Protein AF-A0A2C5YW56-F1 (afdb_monomer_lite)

Sequence (145 aa):
MDPDHGHTLMASAYLMANAPPQAYTSRSAMTPDPSWRRILQPETCRRRREASPVVRWSAPAISLASLHGLAQSLNPMGDVELTPVQAWFELAARYPAERLVRAEVLNALLARFCGLVRCVAYGAAVERGAFESVAVGVLGPAELD

Organism: NCBI:txid2004952

Secondary structure (DSSP, 8-state):
--TTTSGGGSHHHHHHTT--THHHHS-TT----TTHHHHTSHHHHHHHHHHS------PPPPPHHHHHHHHHHHSSS-SSEE-HHHHHHHHHHHS-HHHHT-HHHHHHHHHHHTTT-EEETTEEEEEHHHHHHHHHHHH-S----

Foldseek 3Di:
DPLVCPVCLDPVVQQCVFFDVCVVVLPDDPPPDVVVVVCPPPVNVVVCVVPRDDGDDDGDDQDLVNVCVSQCVVPVPCQFKHAPSRLVVVLVVQDPPVQCPPPQLVVQLVVQCVPQWDDDSPGTIGTPVSSVCSCCVRVNGTDDD

pLDDT: mean 77.49, std 15.08, range [40.31, 95.5]

Structure (mmCIF, N/CA/C/O backbone):
data_AF-A0A2C5YW56-F1
#
_entry.id   AF-A0A2C5YW56-F1
#
loop_
_atom_site.group_PDB
_atom_site.id
_atom_site.type_symbol
_atom_site.label_atom_id
_atom_site.label_alt_id
_atom_site.label_comp_id
_atom_site.label_asym_id
_atom_site.label_entity_id
_atom_site.label_seq_id
_atom_site.pdbx_PDB_ins_code
_atom_site.Cartn_x
_atom_site.Cartn_y
_atom_site.Cartn_z
_atom_site.occupancy
_atom_site.B_iso_or_equiv
_atom_site.auth_seq_id
_atom_site.auth_comp_id
_atom_site.auth_asym_id
_atom_site.auth_atom_id
_atom_site.pdbx_PDB_model_num
ATOM 1 N N . MET A 1 1 ? -4.245 5.504 -21.913 1.00 43.41 1 MET A N 1
ATOM 2 C CA . MET A 1 1 ? -3.044 5.115 -21.148 1.00 43.41 1 MET A CA 1
ATOM 3 C C . MET A 1 1 ? -2.048 4.569 -22.144 1.00 43.41 1 MET A C 1
ATOM 5 O O . MET A 1 1 ? -2.401 3.650 -22.869 1.00 43.41 1 MET A O 1
ATOM 9 N N . ASP A 1 2 ? -0.883 5.196 -22.245 1.00 40.31 2 ASP A N 1
ATOM 10 C CA . ASP A 1 2 ? 0.204 4.718 -23.094 1.00 40.31 2 ASP A CA 1
ATOM 11 C C . ASP A 1 2 ? 0.899 3.538 -22.374 1.00 40.31 2 ASP A C 1
ATOM 13 O O . ASP A 1 2 ? 1.390 3.729 -21.254 1.00 40.31 2 ASP A O 1
ATOM 17 N N . PRO A 1 3 ? 0.873 2.314 -22.934 1.00 47.88 3 PRO A N 1
ATOM 18 C CA . PRO A 1 3 ? 1.422 1.120 -22.291 1.00 47.88 3 PRO A CA 1
ATOM 19 C C . PRO A 1 3 ? 2.943 1.174 -22.085 1.00 47.88 3 PRO A C 1
ATOM 21 O O . PRO A 1 3 ? 3.441 0.446 -21.222 1.00 47.88 3 PRO A O 1
ATOM 24 N N . ASP A 1 4 ? 3.655 2.055 -22.796 1.00 45.75 4 ASP A N 1
ATOM 25 C CA . ASP A 1 4 ? 5.119 2.136 -22.766 1.00 45.75 4 ASP A CA 1
ATOM 26 C C . ASP A 1 4 ? 5.652 3.017 -21.621 1.00 45.75 4 ASP A C 1
ATOM 28 O O . ASP A 1 4 ? 6.791 2.861 -21.181 1.00 45.75 4 ASP A O 1
ATOM 32 N N . HIS A 1 5 ? 4.816 3.895 -21.056 1.00 48.84 5 HIS A N 1
ATOM 33 C CA . HIS A 1 5 ? 5.229 4.856 -20.022 1.00 48.84 5 HIS A CA 1
ATOM 34 C C . HIS A 1 5 ? 4.958 4.390 -18.582 1.00 48.84 5 HIS A C 1
ATOM 36 O O . HIS A 1 5 ? 5.459 4.988 -17.628 1.00 48.84 5 HIS A O 1
ATOM 42 N N . GLY A 1 6 ? 4.195 3.306 -18.398 1.00 49.91 6 GLY A N 1
ATOM 43 C CA . GLY A 1 6 ? 3.824 2.805 -17.069 1.00 49.91 6 GLY A CA 1
ATOM 44 C C . GLY A 1 6 ? 5.003 2.251 -16.258 1.00 49.91 6 GLY A C 1
ATOM 45 O O . GLY A 1 6 ? 5.008 2.335 -15.031 1.00 49.91 6 GLY A O 1
ATOM 46 N N . HIS A 1 7 ? 6.032 1.728 -16.930 1.00 52.78 7 HIS A N 1
ATOM 47 C CA . HIS A 1 7 ? 7.201 1.141 -16.273 1.00 52.78 7 HIS A CA 1
ATOM 48 C C . HIS A 1 7 ? 8.113 2.173 -15.607 1.00 52.78 7 HIS A C 1
ATOM 50 O O . HIS A 1 7 ? 8.678 1.888 -14.551 1.00 52.78 7 HIS A O 1
ATOM 56 N N . THR A 1 8 ? 8.229 3.371 -16.184 1.00 53.34 8 THR A N 1
ATOM 57 C CA . THR A 1 8 ? 9.101 4.453 -15.694 1.00 53.34 8 THR A CA 1
ATOM 58 C C . THR A 1 8 ? 8.735 4.900 -14.280 1.00 53.34 8 THR A C 1
ATOM 60 O O . THR A 1 8 ? 9.590 5.368 -13.534 1.00 53.34 8 THR A O 1
ATOM 63 N N . LEU A 1 9 ? 7.474 4.713 -13.888 1.00 60.12 9 LEU A N 1
ATOM 64 C CA . LEU A 1 9 ? 6.952 5.147 -12.596 1.00 60.12 9 LEU A CA 1
ATOM 65 C C . LEU A 1 9 ? 6.887 4.013 -11.559 1.00 60.12 9 LEU A C 1
ATOM 67 O O . LEU A 1 9 ? 6.375 4.214 -10.464 1.00 60.12 9 LEU A O 1
ATOM 71 N N . MET A 1 10 ? 7.422 2.823 -11.854 1.00 73.00 10 MET A N 1
ATOM 72 C CA . MET A 1 10 ? 7.524 1.750 -10.863 1.00 73.00 10 MET A CA 1
ATOM 73 C C . MET A 1 10 ? 8.749 1.923 -9.960 1.00 73.00 10 MET A C 1
ATOM 75 O O . MET A 1 10 ? 9.841 2.250 -10.421 1.00 73.00 10 MET A O 1
ATOM 79 N N . ALA A 1 11 ? 8.629 1.540 -8.685 1.00 75.75 11 ALA A N 1
ATOM 80 C CA . ALA A 1 11 ? 9.782 1.444 -7.783 1.00 75.75 11 ALA A CA 1
ATOM 81 C C . ALA A 1 11 ? 10.894 0.520 -8.325 1.00 75.75 11 ALA A C 1
ATOM 83 O O . ALA A 1 11 ? 12.076 0.743 -8.067 1.00 75.75 11 ALA A O 1
ATOM 84 N N . SER A 1 12 ? 10.540 -0.497 -9.118 1.00 76.31 12 SER A N 1
ATOM 85 C CA . SER A 1 12 ? 11.513 -1.360 -9.792 1.00 76.31 12 SER A CA 1
ATOM 86 C C . SER A 1 12 ? 12.393 -0.599 -10.784 1.00 76.31 12 SER A C 1
ATOM 88 O O . SER A 1 12 ? 13.578 -0.908 -10.863 1.00 76.31 12 SER A O 1
ATOM 90 N N . ALA A 1 13 ? 11.876 0.411 -11.491 1.00 77.94 13 ALA A N 1
ATOM 91 C CA 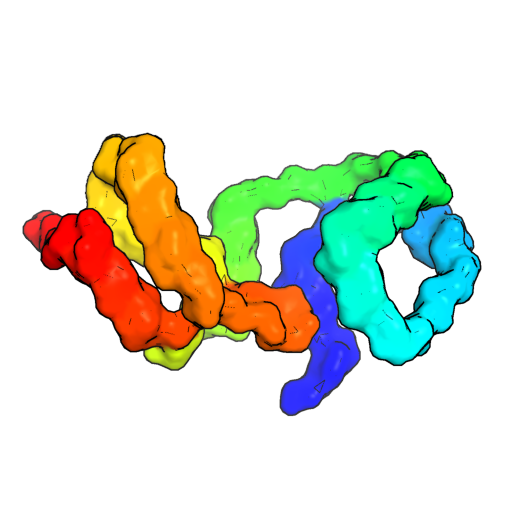. ALA A 1 13 ? 12.684 1.227 -12.396 1.00 77.94 13 ALA A CA 1
ATOM 92 C C . ALA A 1 13 ? 13.784 1.976 -11.632 1.00 77.94 13 ALA A C 1
ATOM 94 O O . ALA A 1 13 ? 14.937 1.980 -12.058 1.00 77.94 13 ALA A O 1
ATOM 95 N N . TYR A 1 14 ? 13.462 2.502 -10.445 1.00 78.81 14 TYR A N 1
ATOM 96 C CA . TYR A 1 14 ? 14.435 3.158 -9.568 1.00 78.81 14 TYR A CA 1
ATOM 97 C C . TYR A 1 14 ? 15.551 2.202 -9.109 1.00 78.81 14 TYR A C 1
ATOM 99 O O . TYR A 1 14 ? 16.727 2.560 -9.108 1.00 78.81 14 TYR A O 1
ATOM 107 N N . LEU A 1 15 ? 15.209 0.951 -8.782 1.00 81.38 15 LEU A N 1
ATOM 108 C CA . LEU A 1 15 ? 16.188 -0.068 -8.376 1.00 81.38 15 LEU A CA 1
ATOM 109 C C . LEU A 1 15 ? 17.049 -0.579 -9.543 1.00 81.38 15 LEU A C 1
ATOM 111 O O . LEU A 1 15 ? 18.202 -0.974 -9.347 1.00 81.38 15 LEU A O 1
ATOM 115 N N . MET A 1 16 ? 16.492 -0.577 -10.754 1.00 83.88 16 MET A N 1
ATOM 116 C CA . MET A 1 16 ? 17.170 -1.006 -11.979 1.00 83.88 16 MET A CA 1
ATOM 117 C C . MET A 1 16 ? 18.021 0.104 -12.616 1.00 83.88 16 MET A C 1
ATOM 119 O O . MET A 1 16 ? 18.826 -0.195 -13.496 1.00 83.88 16 MET A O 1
ATOM 123 N N . ALA A 1 17 ? 17.904 1.356 -12.157 1.00 83.00 17 ALA A N 1
ATOM 124 C CA . ALA A 1 17 ? 18.616 2.506 -12.722 1.00 83.00 17 ALA A CA 1
ATOM 125 C C . ALA A 1 17 ? 20.146 2.322 -12.761 1.00 83.00 17 ALA A C 1
ATOM 127 O O . ALA A 1 17 ? 20.792 2.727 -13.722 1.00 83.00 17 ALA A O 1
ATOM 128 N N . ASN A 1 18 ? 20.709 1.646 -11.754 1.00 84.50 18 ASN A N 1
ATOM 129 C CA . ASN A 1 18 ? 22.144 1.348 -11.659 1.00 84.50 18 ASN A CA 1
ATOM 130 C C . ASN A 1 18 ? 22.481 -0.109 -12.019 1.00 84.50 18 ASN A C 1
ATOM 132 O O . ASN A 1 18 ? 23.560 -0.602 -11.680 1.00 84.50 18 ASN A O 1
ATOM 136 N N . ALA A 1 19 ? 21.554 -0.839 -12.644 1.00 85.69 19 ALA A N 1
ATOM 137 C CA . ALA A 1 19 ? 21.792 -2.229 -12.996 1.00 85.69 19 ALA A CA 1
ATOM 138 C C . ALA A 1 19 ? 22.837 -2.327 -14.125 1.00 85.69 19 ALA A C 1
ATOM 140 O O . ALA A 1 19 ? 22.746 -1.600 -15.118 1.00 85.69 19 ALA A O 1
ATOM 141 N N . PRO A 1 20 ? 23.822 -3.239 -14.019 1.00 86.25 20 PRO A N 1
ATOM 142 C CA . PRO A 1 20 ? 24.812 -3.434 -15.066 1.00 86.25 20 PRO A CA 1
ATOM 143 C C . PRO A 1 20 ? 24.145 -3.997 -16.331 1.00 86.25 20 PRO A C 1
ATOM 145 O O . PRO A 1 20 ? 23.152 -4.721 -16.221 1.00 86.25 20 PRO A O 1
ATOM 148 N N . PRO A 1 21 ? 24.723 -3.789 -17.529 1.00 83.50 21 PRO A N 1
ATOM 149 C CA . PRO A 1 21 ? 24.189 -4.327 -18.787 1.00 83.50 21 PRO A CA 1
ATOM 150 C C . PRO A 1 21 ? 23.875 -5.834 -18.741 1.00 83.50 21 PRO A C 1
ATOM 152 O O . PRO A 1 21 ? 22.903 -6.302 -19.328 1.00 83.50 21 PRO A O 1
ATOM 155 N N . GLN A 1 22 ? 24.654 -6.590 -17.963 1.00 81.06 22 GLN A N 1
ATOM 156 C CA . GLN A 1 22 ? 24.487 -8.028 -17.730 1.00 81.06 22 GLN A CA 1
ATOM 157 C C . GLN A 1 22 ? 23.129 -8.404 -17.109 1.00 81.06 22 GLN A C 1
ATOM 159 O O . GLN A 1 22 ? 22.615 -9.495 -17.363 1.00 81.06 22 GLN A O 1
ATOM 164 N N . ALA A 1 23 ? 22.517 -7.508 -16.326 1.00 80.00 23 ALA A N 1
ATOM 165 C CA . ALA A 1 23 ? 21.178 -7.703 -15.768 1.00 80.00 23 ALA A CA 1
ATOM 166 C C . ALA A 1 23 ? 20.095 -7.756 -16.861 1.00 80.00 23 ALA A C 1
ATOM 168 O O . ALA A 1 23 ? 19.051 -8.380 -16.669 1.00 80.00 23 ALA A O 1
ATOM 169 N N . TYR A 1 24 ? 20.364 -7.140 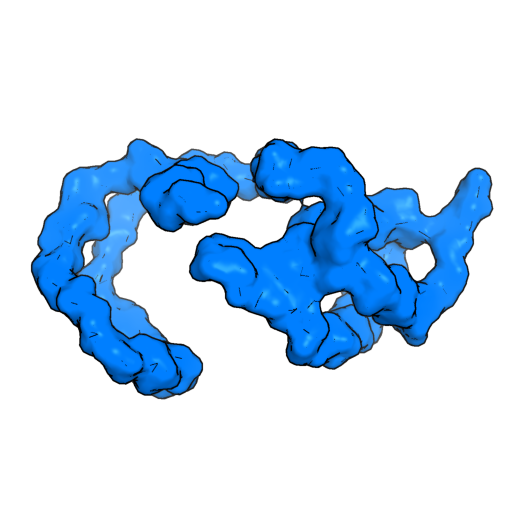-18.015 1.00 77.50 24 TYR A N 1
ATOM 170 C CA . TYR A 1 24 ? 19.462 -7.100 -19.161 1.00 77.50 24 TYR A CA 1
ATOM 171 C C . TYR A 1 24 ? 19.785 -8.188 -20.194 1.00 77.50 24 TYR A C 1
ATOM 173 O O . TYR A 1 24 ? 18.874 -8.735 -20.806 1.00 77.50 24 TYR A O 1
ATOM 181 N N . THR A 1 25 ? 21.060 -8.560 -20.355 1.00 71.62 25 THR A N 1
ATOM 182 C CA . THR A 1 25 ? 21.497 -9.532 -21.378 1.00 71.62 25 THR A CA 1
ATOM 183 C C . THR A 1 25 ? 21.463 -10.992 -20.922 1.00 71.62 25 THR A C 1
ATOM 185 O O . THR A 1 25 ? 21.269 -11.883 -21.749 1.00 71.62 25 THR A O 1
ATOM 188 N N . SER A 1 26 ? 21.584 -11.265 -19.615 1.00 60.75 26 SER A N 1
ATOM 189 C CA . SER A 1 26 ? 21.469 -12.626 -19.049 1.00 60.75 26 SER A CA 1
ATOM 190 C C . SER A 1 26 ? 20.084 -13.257 -19.250 1.00 60.75 26 SER A C 1
ATOM 192 O O . SER A 1 26 ? 19.921 -14.469 -19.116 1.00 60.75 26 SER A O 1
ATOM 194 N N . ARG A 1 27 ? 19.089 -12.450 -19.631 1.00 57.69 27 ARG A N 1
ATOM 195 C CA . ARG A 1 27 ? 17.745 -12.873 -20.030 1.00 57.69 27 ARG A CA 1
ATOM 196 C C . ARG A 1 27 ? 17.640 -12.973 -21.551 1.00 57.69 27 ARG A C 1
ATOM 198 O O . ARG A 1 27 ? 16.856 -12.262 -22.173 1.00 57.69 27 ARG A O 1
ATOM 205 N N . SER A 1 28 ? 18.407 -13.868 -22.168 1.00 47.62 28 SER A N 1
ATOM 206 C CA . SER A 1 28 ? 18.102 -14.257 -23.549 1.00 47.62 28 SER A CA 1
ATOM 207 C C . SER A 1 28 ? 16.702 -14.887 -23.594 1.00 47.62 28 SER A C 1
ATOM 209 O O . SER A 1 28 ? 16.457 -15.918 -22.977 1.00 47.62 28 SER A O 1
ATOM 211 N N . ALA A 1 29 ? 15.786 -14.208 -24.291 1.00 46.62 29 ALA A N 1
ATOM 212 C CA . ALA A 1 29 ? 14.443 -14.645 -24.671 1.00 46.62 29 ALA A CA 1
ATOM 213 C C . ALA A 1 29 ? 13.510 -15.113 -23.528 1.00 46.62 29 ALA A C 1
ATOM 215 O O . ALA A 1 29 ? 13.065 -16.258 -23.492 1.00 46.62 29 ALA A O 1
ATOM 216 N N . MET A 1 30 ? 13.068 -14.195 -22.658 1.00 49.12 30 MET A N 1
ATOM 217 C CA . MET A 1 30 ? 11.706 -14.316 -22.108 1.00 49.12 30 MET A CA 1
ATOM 218 C C . MET A 1 30 ? 10.723 -13.903 -23.209 1.00 49.12 30 MET A C 1
ATOM 220 O O . MET A 1 30 ? 10.140 -12.825 -23.167 1.00 49.12 30 MET A O 1
ATOM 224 N N . THR A 1 31 ? 10.558 -14.744 -24.233 1.00 46.25 31 THR A N 1
ATOM 225 C CA . THR A 1 31 ? 9.356 -14.668 -25.068 1.00 46.25 31 THR A CA 1
ATOM 226 C C . THR A 1 31 ? 8.162 -14.839 -24.130 1.00 46.25 31 THR A C 1
ATOM 228 O O . THR A 1 31 ? 8.149 -15.821 -23.376 1.00 46.25 31 THR A O 1
ATOM 231 N N . PRO A 1 32 ? 7.200 -13.901 -24.099 1.00 47.66 32 PRO A N 1
ATOM 232 C CA . PRO A 1 32 ? 6.017 -14.047 -23.271 1.00 47.66 32 PRO A CA 1
ATOM 233 C C . PRO A 1 32 ? 5.211 -15.226 -23.816 1.00 47.66 32 PRO A C 1
ATOM 235 O O . PRO A 1 32 ? 4.459 -15.102 -24.777 1.00 47.66 32 PRO A O 1
ATOM 238 N N . ASP A 1 33 ? 5.414 -16.401 -23.226 1.00 52.12 33 ASP A N 1
ATOM 239 C CA . ASP A 1 33 ? 4.499 -17.518 -23.399 1.00 52.12 33 ASP A CA 1
ATOM 240 C C . ASP A 1 33 ? 3.147 -17.078 -22.798 1.00 52.12 33 ASP A C 1
ATOM 242 O O . ASP A 1 33 ? 3.110 -16.644 -21.637 1.00 52.12 33 ASP A O 1
ATOM 246 N N . PRO A 1 34 ? 2.026 -17.167 -23.543 1.00 54.59 34 PRO A N 1
ATOM 247 C CA . PRO A 1 34 ? 0.691 -16.879 -23.016 1.00 54.59 34 PRO A CA 1
ATOM 248 C C . PRO A 1 34 ? 0.327 -17.721 -21.775 1.00 54.59 34 PRO A C 1
ATOM 250 O O . PRO A 1 34 ? -0.646 -17.414 -21.084 1.00 54.59 34 PRO A O 1
ATOM 253 N N . SER A 1 35 ? 1.137 -18.721 -21.412 1.00 57.12 35 SER A N 1
ATOM 254 C CA . SER A 1 35 ? 1.093 -19.437 -20.138 1.00 57.12 35 SER A CA 1
ATOM 255 C C . SER A 1 35 ? 1.612 -18.652 -18.917 1.00 57.12 35 SER A C 1
ATOM 257 O O . SER A 1 35 ? 1.896 -19.262 -17.887 1.00 57.12 35 SER A O 1
ATOM 259 N N . TRP A 1 36 ? 1.671 -17.312 -18.937 1.00 57.25 36 TRP A N 1
ATOM 260 C CA . TRP A 1 36 ? 2.011 -16.497 -17.750 1.00 57.25 36 TRP A CA 1
ATOM 261 C C . TRP A 1 36 ? 1.208 -16.884 -16.493 1.00 57.25 36 TRP A C 1
ATOM 263 O O . TRP A 1 36 ? 1.717 -16.812 -15.377 1.00 57.25 36 TRP A O 1
ATOM 273 N N . ARG A 1 37 ? -0.019 -17.398 -16.662 1.00 56.09 37 ARG A N 1
ATOM 274 C CA . ARG A 1 37 ? -0.834 -17.972 -15.575 1.00 56.09 37 ARG A CA 1
ATOM 275 C C . ARG A 1 37 ? -0.156 -19.140 -14.857 1.00 56.09 37 ARG A C 1
ATOM 277 O O . ARG A 1 37 ? -0.304 -19.288 -13.650 1.00 56.09 37 ARG A O 1
ATOM 284 N N . ARG A 1 38 ? 0.604 -19.959 -15.586 1.00 57.28 38 ARG A N 1
ATOM 285 C CA . ARG A 1 38 ? 1.415 -21.048 -15.037 1.00 57.28 38 ARG A CA 1
ATOM 286 C C . ARG A 1 38 ? 2.586 -20.491 -14.234 1.00 57.28 38 ARG A C 1
ATOM 288 O O . ARG A 1 38 ? 2.926 -21.084 -13.231 1.00 57.28 38 ARG A O 1
ATOM 295 N N . ILE A 1 39 ? 3.144 -19.331 -14.604 1.00 53.66 39 ILE A N 1
ATOM 296 C CA . ILE A 1 39 ? 4.222 -18.662 -13.850 1.00 53.66 39 ILE A CA 1
ATOM 297 C C . ILE A 1 39 ? 3.744 -18.247 -12.458 1.00 53.66 39 ILE A C 1
ATOM 299 O O . ILE A 1 39 ? 4.512 -18.373 -11.516 1.00 53.66 39 ILE A O 1
ATOM 303 N N . LEU A 1 40 ? 2.481 -17.841 -12.305 1.00 53.44 40 LEU A N 1
ATOM 304 C CA . LEU A 1 40 ? 1.907 -17.489 -11.002 1.00 53.44 40 LEU A CA 1
ATOM 305 C C . LEU A 1 40 ? 1.685 -18.687 -10.062 1.00 53.44 40 LEU A C 1
ATOM 307 O O . LEU A 1 40 ? 1.317 -18.477 -8.907 1.00 53.44 40 LEU A O 1
ATOM 311 N N . GLN A 1 41 ? 1.917 -19.930 -10.504 1.00 62.41 41 GLN A N 1
ATOM 312 C CA . GLN A 1 41 ? 1.894 -21.068 -9.588 1.00 62.41 41 GLN A CA 1
ATOM 313 C C . GLN A 1 41 ? 3.120 -21.017 -8.651 1.00 62.41 41 GLN A C 1
ATOM 315 O O . GLN A 1 41 ? 4.246 -20.786 -9.110 1.00 62.41 41 GLN A O 1
ATOM 320 N N . PRO A 1 42 ? 2.949 -21.246 -7.334 1.00 62.94 42 PRO A N 1
ATOM 321 C CA . PRO A 1 42 ? 4.036 -21.114 -6.359 1.00 62.94 42 PRO A CA 1
ATOM 322 C C . PRO A 1 42 ? 5.276 -21.960 -6.690 1.00 62.94 42 PRO A C 1
ATOM 324 O O . PRO A 1 42 ? 6.410 -21.491 -6.573 1.00 62.94 42 PRO A O 1
ATOM 327 N N . GLU A 1 43 ? 5.072 -23.191 -7.162 1.00 69.25 43 GLU A N 1
ATOM 328 C CA . GLU A 1 43 ? 6.152 -24.144 -7.442 1.00 69.25 43 GLU A CA 1
ATOM 329 C C . GLU A 1 43 ? 6.999 -23.754 -8.659 1.00 69.25 43 GLU A C 1
ATOM 331 O O . GLU A 1 43 ? 8.229 -23.845 -8.637 1.00 69.25 43 GLU A O 1
ATOM 336 N N . THR A 1 44 ? 6.361 -23.265 -9.720 1.00 65.19 44 THR A N 1
ATOM 337 C CA . THR A 1 44 ? 7.044 -22.802 -10.935 1.00 65.19 44 THR A CA 1
ATOM 338 C C . THR A 1 44 ? 7.771 -21.481 -10.710 1.00 65.19 44 THR A C 1
ATOM 340 O O . THR A 1 44 ? 8.869 -21.297 -11.240 1.00 65.19 44 THR A O 1
ATOM 343 N N . CYS A 1 45 ? 7.205 -20.586 -9.890 1.00 63.69 45 CYS A N 1
ATOM 344 C CA . CYS A 1 45 ? 7.870 -19.368 -9.420 1.00 63.69 45 CYS A CA 1
ATOM 345 C C . CYS A 1 45 ? 9.176 -19.704 -8.695 1.00 63.69 45 CYS A C 1
ATOM 347 O O . CYS A 1 45 ? 10.233 -19.154 -9.017 1.00 63.69 45 CYS A O 1
ATOM 349 N N . ARG A 1 46 ? 9.116 -20.652 -7.752 1.00 66.75 46 ARG A N 1
ATOM 350 C CA . ARG A 1 46 ? 10.278 -21.102 -6.982 1.00 66.75 46 ARG A CA 1
ATOM 351 C C . ARG A 1 46 ? 11.355 -21.713 -7.876 1.00 66.75 46 ARG A C 1
ATOM 353 O O . ARG A 1 46 ? 12.495 -21.258 -7.839 1.00 66.75 46 ARG A O 1
ATOM 360 N N . ARG A 1 47 ? 10.988 -22.673 -8.731 1.00 68.62 47 ARG A N 1
ATOM 361 C CA . ARG A 1 47 ? 11.937 -23.364 -9.620 1.00 68.62 47 ARG A CA 1
ATOM 362 C C . ARG A 1 47 ? 12.630 -22.397 -10.587 1.00 68.62 47 ARG A C 1
ATOM 364 O O . ARG A 1 47 ? 13.831 -22.497 -10.813 1.00 68.62 47 ARG A O 1
ATOM 371 N N . ARG A 1 48 ? 11.896 -21.413 -11.124 1.00 66.44 48 ARG A N 1
ATOM 372 C CA . ARG A 1 48 ? 12.467 -20.360 -11.981 1.00 66.44 48 ARG A CA 1
ATOM 373 C C . ARG A 1 48 ? 13.433 -19.462 -11.212 1.00 66.44 48 ARG A C 1
ATOM 375 O O . ARG A 1 48 ? 14.464 -19.087 -11.764 1.00 66.44 48 ARG A O 1
ATOM 382 N N . ARG A 1 49 ? 13.118 -19.116 -9.961 1.00 66.12 49 ARG A N 1
ATOM 383 C CA . ARG A 1 49 ? 14.003 -18.315 -9.106 1.00 66.12 49 ARG A CA 1
ATOM 384 C C . ARG A 1 49 ? 15.322 -19.036 -8.836 1.00 66.12 49 ARG A C 1
ATOM 386 O O . ARG A 1 49 ? 16.366 -18.407 -8.929 1.00 66.12 49 ARG A O 1
ATOM 393 N N . GLU A 1 50 ? 15.261 -20.334 -8.551 1.00 72.69 50 GLU A N 1
ATOM 394 C CA . GLU A 1 50 ? 16.437 -21.178 -8.293 1.00 72.69 50 GLU A CA 1
ATOM 395 C C . GLU A 1 50 ? 17.312 -21.365 -9.546 1.00 72.69 50 GLU A C 1
ATOM 397 O O . GLU A 1 50 ? 18.533 -21.372 -9.442 1.00 72.69 50 GLU A O 1
ATOM 402 N N . ALA A 1 51 ? 16.704 -21.453 -10.733 1.00 69.00 51 ALA A N 1
ATOM 403 C CA . ALA A 1 51 ? 17.416 -21.594 -12.007 1.00 69.00 51 ALA A CA 1
ATOM 404 C C . ALA A 1 51 ? 17.900 -20.264 -12.624 1.00 69.00 51 ALA A C 1
ATOM 406 O O . ALA A 1 51 ? 18.585 -20.280 -13.646 1.00 69.00 51 ALA A O 1
ATOM 407 N N . SER A 1 52 ? 17.517 -19.109 -12.067 1.00 66.50 52 SER A N 1
ATOM 408 C CA . SER A 1 52 ? 17.869 -17.807 -12.645 1.00 66.50 52 SER A CA 1
ATOM 409 C C . SER A 1 52 ? 19.291 -17.400 -12.254 1.00 66.50 52 SER A C 1
ATOM 411 O O . SER A 1 52 ? 19.643 -17.498 -11.076 1.00 66.50 52 SER A O 1
ATOM 413 N N . PRO A 1 53 ? 20.105 -16.882 -13.194 1.00 69.81 53 PRO A N 1
ATOM 414 C CA . PRO A 1 53 ? 21.428 -16.377 -12.859 1.00 69.81 53 PRO A CA 1
ATOM 415 C C . PRO A 1 53 ? 21.309 -15.236 -11.842 1.00 69.81 53 PRO A C 1
ATOM 417 O O . PRO A 1 53 ? 20.533 -14.294 -12.021 1.00 69.81 53 PRO A O 1
ATOM 420 N N . VAL A 1 54 ? 22.077 -15.325 -10.755 1.00 75.12 54 VAL A N 1
ATOM 421 C CA . VAL A 1 54 ? 22.087 -14.303 -9.705 1.00 75.12 54 VAL A CA 1
ATOM 422 C C . VAL A 1 54 ? 22.985 -13.153 -10.151 1.00 75.12 54 VAL A C 1
ATOM 424 O O . VAL A 1 54 ? 24.205 -13.226 -10.032 1.00 75.12 54 VAL A O 1
ATOM 427 N N . VAL A 1 55 ? 22.378 -12.076 -10.645 1.00 78.44 55 VAL A N 1
ATOM 428 C CA . VAL A 1 55 ? 23.070 -10.808 -10.916 1.00 78.44 55 VAL A CA 1
ATOM 429 C C . VAL A 1 55 ? 22.931 -9.911 -9.685 1.00 78.44 55 VAL A C 1
ATOM 431 O O . VAL A 1 55 ? 21.834 -9.759 -9.150 1.00 78.44 55 VAL A O 1
ATOM 434 N N . ARG A 1 56 ? 24.043 -9.342 -9.208 1.00 83.19 56 ARG A N 1
ATOM 435 C CA . ARG A 1 56 ? 24.078 -8.444 -8.042 1.00 83.19 56 ARG A CA 1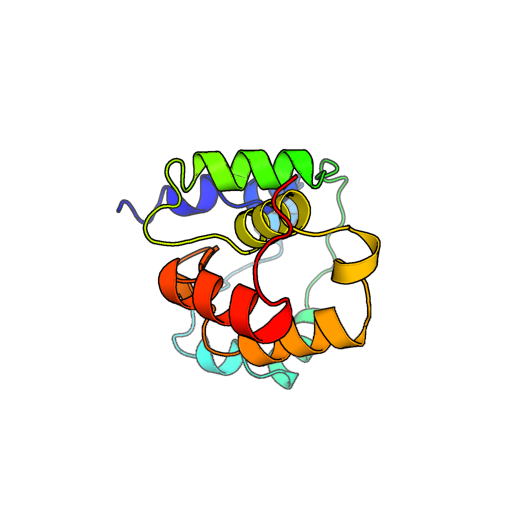
ATOM 436 C C . ARG A 1 56 ? 24.631 -7.089 -8.449 1.00 83.19 56 ARG A C 1
ATOM 438 O O . ARG A 1 56 ? 25.621 -7.022 -9.170 1.00 83.19 56 ARG A O 1
ATOM 445 N N . TRP A 1 57 ? 24.011 -6.025 -7.958 1.00 86.75 57 TRP A N 1
ATOM 446 C CA . TRP A 1 57 ? 24.490 -4.657 -8.117 1.00 86.75 57 TRP A CA 1
ATOM 447 C C . TRP A 1 57 ? 24.091 -3.820 -6.906 1.00 86.75 57 TRP A C 1
ATOM 449 O O . TRP A 1 57 ? 23.202 -4.201 -6.143 1.00 86.75 57 TRP A O 1
ATOM 459 N N . SER A 1 58 ? 24.767 -2.686 -6.727 1.00 82.69 58 SER A N 1
ATOM 460 C CA . SER A 1 58 ? 24.368 -1.693 -5.734 1.00 82.69 58 SER A CA 1
ATOM 461 C C . SER A 1 58 ? 23.173 -0.916 -6.280 1.00 82.69 58 SER A C 1
ATOM 463 O O . SER A 1 58 ? 23.309 -0.129 -7.219 1.00 82.69 58 SER A O 1
ATOM 465 N N . ALA A 1 59 ? 21.988 -1.185 -5.741 1.00 79.38 59 ALA A N 1
ATOM 466 C CA . ALA A 1 59 ? 20.792 -0.412 -6.043 1.00 79.38 59 ALA A CA 1
ATOM 467 C C . ALA A 1 59 ? 20.689 0.778 -5.074 1.00 79.38 59 ALA A C 1
ATOM 469 O O . ALA A 1 59 ? 21.102 0.651 -3.916 1.00 79.38 59 ALA A O 1
ATOM 470 N N . PRO A 1 60 ? 20.128 1.921 -5.504 1.00 76.94 60 PRO A N 1
ATOM 471 C CA . PRO A 1 60 ? 19.816 3.007 -4.587 1.00 76.94 60 PRO A CA 1
ATOM 472 C C . PRO A 1 60 ? 18.958 2.500 -3.422 1.00 76.94 60 PRO A C 1
ATOM 474 O O . PRO A 1 60 ? 18.006 1.742 -3.630 1.00 76.94 60 PRO A O 1
ATOM 477 N N . ALA A 1 61 ? 19.270 2.933 -2.199 1.00 78.06 61 ALA A N 1
ATOM 478 C CA . ALA A 1 61 ? 18.397 2.670 -1.065 1.00 78.06 61 ALA A CA 1
ATOM 479 C C . ALA A 1 61 ? 17.044 3.348 -1.316 1.00 78.06 61 ALA A C 1
ATOM 481 O O . ALA A 1 61 ? 16.987 4.528 -1.668 1.00 78.06 61 ALA A O 1
ATOM 482 N N . ILE A 1 62 ? 15.957 2.598 -1.140 1.00 81.06 62 ILE A N 1
ATOM 483 C CA . ILE A 1 62 ? 14.606 3.135 -1.250 1.00 81.06 62 ILE A CA 1
ATOM 484 C C . ILE A 1 62 ? 14.027 3.308 0.153 1.00 81.06 62 ILE A C 1
ATOM 486 O O . ILE A 1 62 ? 13.890 2.349 0.911 1.00 81.06 62 ILE A O 1
ATOM 490 N N . SER A 1 63 ? 13.741 4.555 0.524 1.00 84.75 63 SER A N 1
ATOM 491 C CA . SER A 1 63 ? 13.094 4.861 1.800 1.00 84.75 63 SER A CA 1
ATOM 492 C C . SER A 1 63 ? 11.572 4.763 1.668 1.00 84.75 63 SER A C 1
ATOM 494 O O . SER A 1 63 ? 11.025 4.938 0.576 1.00 84.75 63 SER A O 1
ATOM 496 N N . LEU A 1 64 ? 10.869 4.540 2.784 1.00 82.06 64 LEU A N 1
ATOM 497 C CA . LEU A 1 64 ? 9.401 4.599 2.806 1.00 82.06 64 LEU A CA 1
ATOM 498 C C . LEU A 1 64 ? 8.876 5.975 2.372 1.00 82.06 64 LEU A C 1
ATOM 500 O O . LEU A 1 64 ? 7.868 6.043 1.677 1.00 82.06 64 LEU A O 1
ATOM 504 N N . ALA A 1 65 ? 9.584 7.057 2.709 1.00 83.25 65 ALA A N 1
ATOM 505 C CA . ALA A 1 65 ? 9.233 8.407 2.270 1.00 83.25 65 ALA A CA 1
ATOM 506 C C . ALA A 1 65 ? 9.355 8.563 0.744 1.00 83.25 65 ALA A C 1
ATOM 508 O O . ALA A 1 65 ? 8.464 9.115 0.102 1.00 83.25 65 ALA A O 1
ATOM 509 N N . SER A 1 66 ? 10.418 8.019 0.143 1.00 84.56 66 SER A N 1
ATOM 510 C CA . SER A 1 66 ? 10.604 8.018 -1.314 1.00 84.56 66 SER A CA 1
ATOM 511 C C . SER A 1 66 ? 9.533 7.182 -2.023 1.00 84.56 66 SER A C 1
ATOM 513 O O . SER A 1 66 ? 9.022 7.598 -3.059 1.00 84.56 66 SER A O 1
ATOM 515 N N . LEU A 1 67 ? 9.152 6.032 -1.451 1.00 84.50 67 LEU A N 1
ATOM 516 C CA . LEU A 1 67 ? 8.041 5.213 -1.951 1.00 84.50 67 LEU A CA 1
ATOM 517 C C . LEU A 1 67 ? 6.705 5.949 -1.874 1.00 84.50 67 LEU A C 1
ATOM 519 O O . LEU A 1 67 ? 5.915 5.874 -2.811 1.00 84.50 67 LEU A O 1
ATOM 523 N N . HIS A 1 68 ? 6.456 6.661 -0.776 1.00 84.12 68 HIS A N 1
ATOM 524 C CA . HIS A 1 68 ? 5.239 7.441 -0.605 1.00 84.12 68 HIS A CA 1
ATOM 525 C C . HIS A 1 68 ? 5.157 8.591 -1.612 1.00 84.12 68 HIS A C 1
ATOM 527 O O . HIS A 1 68 ? 4.136 8.736 -2.277 1.00 84.12 68 HIS A O 1
ATOM 533 N N . GLY A 1 69 ? 6.249 9.338 -1.807 1.00 84.06 69 GLY A N 1
ATOM 534 C CA . GLY A 1 69 ? 6.309 10.398 -2.817 1.00 84.06 69 GLY A CA 1
ATOM 535 C C . GLY A 1 69 ? 6.088 9.879 -4.242 1.00 84.06 69 GLY A C 1
ATOM 536 O O . GLY A 1 69 ? 5.359 10.493 -5.018 1.00 84.06 69 GLY A O 1
ATOM 537 N N . LEU A 1 70 ? 6.645 8.710 -4.577 1.00 83.06 70 LEU A N 1
ATOM 538 C CA . LEU A 1 70 ? 6.395 8.046 -5.862 1.00 83.06 70 LEU A CA 1
ATOM 539 C C . LEU A 1 70 ? 4.932 7.601 -6.006 1.00 83.06 70 LEU A C 1
ATOM 541 O O . LEU A 1 70 ? 4.339 7.734 -7.071 1.00 83.06 70 LEU A O 1
ATOM 545 N N . ALA A 1 71 ? 4.324 7.092 -4.938 1.00 81.75 71 ALA A N 1
ATOM 546 C CA . ALA A 1 71 ? 2.921 6.704 -4.960 1.00 81.75 71 ALA A CA 1
ATOM 547 C C . ALA A 1 71 ? 1.980 7.913 -5.127 1.00 81.75 71 ALA A C 1
ATOM 549 O O . ALA A 1 71 ? 1.007 7.835 -5.874 1.00 81.75 71 ALA A O 1
ATOM 550 N N . GLN A 1 72 ? 2.297 9.041 -4.486 1.00 81.69 72 GLN A N 1
ATOM 551 C CA . GLN A 1 72 ? 1.570 10.299 -4.657 1.00 81.69 72 GLN A CA 1
ATOM 552 C C . GLN A 1 72 ? 1.717 10.870 -6.071 1.00 81.69 72 GLN A C 1
ATOM 554 O O . GLN A 1 72 ? 0.743 11.371 -6.616 1.00 81.69 72 GLN A O 1
ATOM 559 N N . SER A 1 73 ? 2.887 10.774 -6.710 1.00 80.19 73 SER A N 1
ATOM 560 C CA . SER A 1 73 ? 3.035 11.267 -8.090 1.00 80.19 73 SER A CA 1
ATOM 561 C C . SER A 1 73 ? 2.231 10.443 -9.102 1.00 80.19 73 SER A C 1
ATOM 563 O O . SER A 1 73 ? 1.714 10.991 -10.074 1.00 80.19 73 SER A O 1
ATOM 565 N N . LEU A 1 74 ? 2.092 9.138 -8.853 1.00 74.44 74 LEU A N 1
ATOM 566 C CA . LEU A 1 74 ? 1.281 8.214 -9.649 1.00 74.44 74 LEU A CA 1
ATOM 567 C C . LEU A 1 74 ? -0.223 8.440 -9.496 1.00 74.44 74 LEU A C 1
ATOM 569 O O . LEU A 1 74 ? -0.984 8.229 -10.439 1.00 74.44 74 LEU A O 1
ATOM 573 N N . ASN A 1 75 ? -0.644 8.820 -8.296 1.00 72.00 75 ASN A N 1
ATOM 574 C CA . ASN A 1 75 ? -2.041 8.981 -7.941 1.00 72.00 75 ASN A CA 1
ATOM 575 C C . ASN A 1 75 ? -2.198 10.202 -7.020 1.00 72.00 75 ASN A C 1
ATOM 577 O O . ASN A 1 75 ? -2.276 10.035 -5.799 1.00 72.00 75 ASN A O 1
ATOM 581 N N . PRO A 1 76 ? -2.206 11.422 -7.598 1.00 64.25 76 PRO A N 1
ATOM 582 C CA . PRO A 1 76 ? -2.067 12.671 -6.843 1.00 64.25 76 PRO A CA 1
ATOM 583 C C . PRO A 1 76 ? -3.258 12.991 -5.954 1.00 64.25 76 PRO A C 1
ATOM 585 O O . PRO A 1 76 ? -3.092 13.586 -4.896 1.00 64.25 76 PRO A O 1
ATOM 588 N N . MET A 1 77 ? -4.452 12.615 -6.406 1.00 63.31 77 MET A N 1
ATOM 589 C CA . MET A 1 77 ? -5.697 12.895 -5.697 1.00 63.31 77 MET A CA 1
ATOM 590 C C . MET A 1 77 ? -6.079 11.725 -4.788 1.00 63.31 77 MET A C 1
ATOM 592 O O . MET A 1 77 ? -6.628 11.936 -3.720 1.00 63.31 77 MET A O 1
ATOM 596 N N . GLY A 1 78 ? -5.783 10.476 -5.173 1.00 67.50 78 GLY A N 1
ATOM 597 C CA . GLY A 1 78 ? -6.121 9.309 -4.355 1.00 67.50 78 GLY A CA 1
ATOM 598 C C . GLY A 1 78 ? -7.623 9.106 -4.124 1.00 67.50 78 GLY A C 1
ATOM 599 O O . GLY A 1 78 ? -7.988 8.208 -3.376 1.00 67.50 78 GLY A O 1
ATOM 600 N N . ASP A 1 79 ? -8.497 9.914 -4.726 1.00 75.44 79 ASP A N 1
ATOM 601 C CA . ASP A 1 79 ? -9.929 9.967 -4.400 1.00 75.44 79 ASP A CA 1
ATOM 602 C C . ASP A 1 79 ? -10.692 8.699 -4.802 1.00 75.44 79 ASP A C 1
ATOM 604 O O . ASP A 1 79 ? -11.701 8.355 -4.191 1.00 75.44 79 ASP A O 1
ATOM 608 N N . VAL A 1 80 ? -10.214 7.985 -5.825 1.00 82.75 80 VAL A N 1
ATOM 609 C CA . VAL A 1 80 ? -10.898 6.803 -6.381 1.00 82.75 80 VAL A CA 1
ATOM 610 C C . VAL A 1 80 ? -10.223 5.505 -5.952 1.00 82.75 80 VAL A C 1
ATOM 612 O O . VAL A 1 80 ? -10.883 4.553 -5.535 1.00 82.75 80 VAL A O 1
ATOM 615 N N . GLU A 1 81 ? -8.897 5.462 -6.025 1.00 87.00 81 GLU A N 1
ATOM 616 C CA . GLU A 1 81 ? -8.095 4.304 -5.648 1.00 87.00 81 GLU A CA 1
ATOM 617 C C . GLU A 1 81 ? -6.902 4.746 -4.807 1.00 87.00 81 GLU A C 1
ATOM 619 O O . GLU A 1 81 ? -6.501 5.907 -4.831 1.00 87.00 81 GLU A O 1
ATOM 624 N N . LEU A 1 82 ? -6.318 3.801 -4.084 1.00 88.38 82 LEU A N 1
ATOM 625 C CA . LEU A 1 82 ? -5.141 3.969 -3.256 1.00 88.38 82 LEU A CA 1
ATOM 626 C C . LEU A 1 82 ? -4.118 2.895 -3.572 1.00 88.38 82 LEU A C 1
ATOM 628 O O . LEU A 1 82 ? -4.443 1.715 -3.690 1.00 88.38 82 LEU A O 1
ATOM 632 N N . THR A 1 83 ? -2.852 3.281 -3.646 1.00 88.25 83 THR A N 1
ATOM 633 C CA . THR A 1 83 ? -1.768 2.297 -3.621 1.00 88.25 83 THR A CA 1
ATOM 634 C C . THR A 1 83 ? -1.572 1.770 -2.190 1.00 88.25 83 THR A C 1
ATOM 636 O O . THR A 1 83 ? -1.855 2.488 -1.228 1.00 88.25 83 THR A O 1
ATOM 639 N N . PRO A 1 84 ? -1.023 0.555 -1.995 1.00 87.56 84 PRO A N 1
ATOM 640 C CA . PRO A 1 84 ? -0.738 0.029 -0.659 1.00 87.56 84 PRO A CA 1
ATOM 641 C C . PRO A 1 84 ? 0.150 0.935 0.203 1.00 87.56 84 PRO A C 1
ATOM 643 O O . PRO A 1 84 ? -0.024 0.992 1.417 1.00 87.56 84 PRO A O 1
ATOM 646 N N . VAL A 1 85 ? 1.088 1.663 -0.415 1.00 88.94 85 VAL A N 1
ATOM 647 C CA . VAL A 1 85 ? 1.945 2.612 0.309 1.00 88.94 85 VAL A CA 1
ATOM 648 C C . VAL A 1 85 ? 1.125 3.813 0.778 1.00 88.94 85 VAL A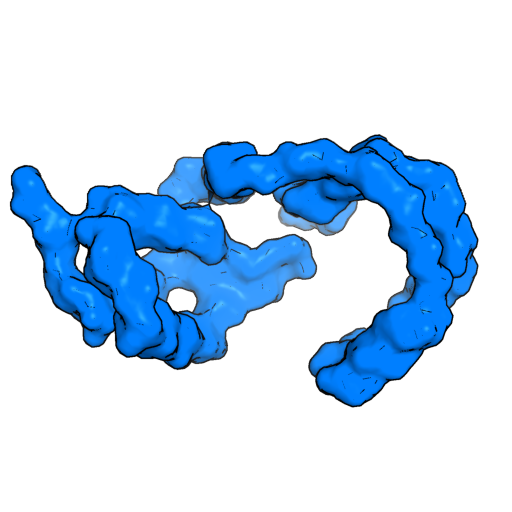 C 1
ATOM 650 O O . VAL A 1 85 ? 1.210 4.164 1.947 1.00 88.94 85 VAL A O 1
ATOM 653 N N . GLN A 1 86 ? 0.286 4.405 -0.078 1.00 89.25 86 GLN A N 1
ATOM 654 C CA . GLN A 1 86 ? -0.610 5.495 0.339 1.00 89.25 86 GLN A CA 1
ATOM 655 C C . GLN A 1 86 ? -1.565 5.044 1.449 1.00 89.25 86 GLN A C 1
ATOM 657 O O . GLN A 1 86 ? -1.688 5.727 2.458 1.00 89.25 86 GLN A O 1
ATOM 662 N N . ALA A 1 87 ? -2.159 3.855 1.314 1.00 91.50 87 ALA A N 1
ATOM 663 C CA . ALA A 1 87 ? -3.029 3.272 2.331 1.00 91.50 87 ALA A CA 1
ATOM 664 C C . ALA A 1 87 ? -2.323 3.139 3.693 1.00 91.50 87 ALA A C 1
ATOM 666 O O . ALA A 1 87 ? -2.904 3.480 4.721 1.00 91.50 87 ALA A O 1
ATOM 667 N N . TRP A 1 88 ? -1.059 2.695 3.716 1.00 92.50 88 TRP A N 1
ATOM 668 C CA . TRP A 1 88 ? -0.272 2.625 4.951 1.00 92.50 88 TRP A CA 1
ATOM 669 C C . TRP A 1 88 ? -0.074 3.999 5.596 1.00 92.50 88 TRP A C 1
ATOM 671 O O . TRP A 1 88 ? -0.296 4.144 6.795 1.00 92.50 88 TRP A O 1
ATOM 681 N N . PHE A 1 89 ? 0.313 5.010 4.815 1.00 92.19 89 PHE A N 1
ATOM 682 C CA . PHE A 1 89 ? 0.518 6.363 5.338 1.00 92.19 89 PHE A CA 1
ATOM 683 C C . PHE A 1 89 ? -0.794 7.012 5.799 1.00 92.19 89 PHE A C 1
ATOM 685 O O . PHE A 1 89 ? -0.802 7.679 6.829 1.00 92.19 89 PHE A O 1
ATOM 692 N N . GLU A 1 90 ? -1.914 6.760 5.117 1.00 93.00 90 GLU A N 1
ATOM 693 C CA . GLU A 1 90 ? -3.236 7.208 5.572 1.00 93.00 90 GLU A CA 1
ATOM 694 C C . GLU A 1 90 ? -3.678 6.516 6.866 1.00 93.00 90 GLU A C 1
ATOM 696 O O . GLU A 1 90 ? -4.346 7.132 7.694 1.00 93.00 90 GLU A O 1
ATOM 701 N N . LEU A 1 91 ? -3.341 5.240 7.071 1.00 94.06 91 LEU A N 1
ATOM 702 C CA . LEU A 1 91 ? -3.581 4.572 8.353 1.00 94.06 91 LEU A CA 1
ATOM 703 C C . LEU A 1 91 ? -2.690 5.169 9.448 1.00 94.06 91 LEU A C 1
ATOM 705 O O . LEU A 1 91 ? -3.196 5.539 10.502 1.00 94.06 91 LEU A O 1
ATOM 709 N N . ALA A 1 92 ? -1.392 5.320 9.183 1.00 92.50 92 ALA A N 1
ATOM 710 C CA . ALA A 1 92 ? -0.422 5.867 10.132 1.00 92.50 92 ALA A CA 1
ATOM 711 C C . ALA A 1 92 ? -0.713 7.319 10.544 1.00 92.50 92 ALA A C 1
ATOM 713 O O . ALA A 1 92 ? -0.335 7.725 11.636 1.00 92.50 92 ALA A O 1
ATOM 714 N N . ALA A 1 93 ? -1.394 8.090 9.693 1.00 92.50 93 ALA A N 1
ATOM 715 C CA . ALA A 1 93 ? -1.840 9.443 10.015 1.00 92.50 93 ALA A CA 1
ATOM 716 C C . ALA A 1 93 ? -3.110 9.488 10.886 1.00 92.50 93 ALA A C 1
ATOM 718 O O . ALA A 1 93 ? -3.390 10.523 11.478 1.00 92.50 93 ALA A O 1
ATOM 719 N N . ARG A 1 94 ? -3.897 8.403 10.935 1.00 93.44 94 ARG A N 1
ATOM 720 C CA . ARG A 1 94 ? -5.218 8.355 11.597 1.00 93.44 94 ARG A CA 1
ATOM 721 C C . ARG A 1 94 ? -5.256 7.520 12.871 1.00 93.44 94 ARG A C 1
ATOM 723 O O . ARG A 1 94 ? -6.235 7.587 13.608 1.00 93.44 94 ARG A O 1
ATOM 730 N N . TYR A 1 95 ? -4.245 6.685 13.091 1.00 93.06 95 TYR A N 1
ATOM 731 C CA . TYR A 1 95 ? -4.210 5.754 14.211 1.00 93.06 95 TYR A CA 1
ATOM 732 C C . TYR A 1 95 ? -2.808 5.699 14.822 1.00 93.06 95 TYR A C 1
ATOM 734 O O . TYR A 1 95 ? -1.824 5.734 14.077 1.00 93.06 95 TYR A O 1
ATOM 742 N N . PRO A 1 96 ? -2.698 5.518 16.151 1.00 92.38 96 PRO A N 1
ATOM 743 C CA . PRO A 1 96 ? -1.414 5.353 16.820 1.00 92.38 96 PRO A CA 1
ATOM 744 C C . PRO A 1 96 ? -0.598 4.202 16.224 1.00 92.38 96 PRO A C 1
ATOM 746 O O . PRO A 1 96 ? -1.123 3.110 15.963 1.00 92.38 96 PRO A O 1
ATOM 749 N N . ALA A 1 97 ? 0.704 4.423 16.043 1.00 90.56 97 ALA A N 1
ATOM 750 C CA . ALA A 1 97 ? 1.601 3.438 15.444 1.00 90.56 97 ALA A CA 1
ATOM 751 C C . ALA A 1 97 ? 1.601 2.123 16.237 1.00 90.56 97 ALA A C 1
ATOM 753 O O . ALA A 1 97 ? 1.565 1.045 15.647 1.00 90.56 97 ALA A O 1
ATOM 754 N N . GLU A 1 98 ? 1.548 2.208 17.568 1.00 93.44 98 GLU A N 1
ATOM 755 C CA . GLU A 1 98 ? 1.517 1.074 18.492 1.00 93.44 98 GLU A CA 1
ATOM 756 C C . GLU A 1 98 ? 0.306 0.183 18.236 1.00 93.44 98 GLU A C 1
ATOM 758 O O . GLU A 1 98 ? 0.394 -1.034 18.366 1.00 93.44 98 GLU A O 1
ATOM 763 N N . ARG A 1 99 ? -0.826 0.775 17.845 1.00 93.44 99 ARG A N 1
ATOM 764 C CA . ARG A 1 99 ? -2.043 0.041 17.506 1.00 93.44 99 ARG A CA 1
ATOM 765 C C . ARG A 1 99 ? -1.917 -0.639 16.149 1.00 93.44 99 ARG A C 1
ATOM 767 O O . ARG A 1 99 ? -2.292 -1.802 16.023 1.00 93.44 99 ARG A O 1
ATOM 774 N N . LEU A 1 100 ? -1.387 0.070 15.155 1.00 92.75 100 LEU A N 1
ATOM 775 C CA . LEU A 1 100 ? -1.257 -0.430 13.786 1.00 92.75 100 LEU A CA 1
ATOM 776 C C . LEU A 1 100 ? -0.278 -1.595 13.664 1.00 92.75 100 LEU A C 1
ATOM 778 O O . LEU A 1 100 ? -0.509 -2.479 12.848 1.00 92.75 100 LEU A O 1
ATOM 782 N N . VAL A 1 101 ? 0.794 -1.615 14.462 1.00 93.50 101 VAL A N 1
ATOM 783 C CA . VAL A 1 101 ? 1.826 -2.667 14.396 1.00 93.50 101 VAL A CA 1
ATOM 784 C C . VAL A 1 101 ? 1.496 -3.915 15.218 1.00 93.50 101 VAL A C 1
ATOM 786 O O . VAL A 1 101 ? 2.248 -4.891 15.175 1.00 93.50 101 VAL A O 1
ATOM 789 N N . ARG A 1 102 ? 0.378 -3.925 15.957 1.00 94.94 102 ARG A N 1
ATOM 790 C CA . ARG A 1 102 ? -0.093 -5.118 16.675 1.00 94.94 102 ARG A CA 1
ATOM 791 C C . ARG A 1 102 ? -0.378 -6.243 15.688 1.00 94.94 102 ARG A C 1
ATOM 793 O O . ARG A 1 102 ? -1.067 -6.044 14.687 1.00 94.94 102 ARG A O 1
ATOM 800 N N . ALA A 1 103 ? 0.132 -7.437 15.978 1.00 93.81 103 ALA A N 1
ATOM 801 C CA . ALA A 1 103 ? 0.064 -8.575 15.064 1.00 93.81 103 ALA A CA 1
ATOM 802 C C . ALA A 1 103 ? -1.383 -8.934 14.692 1.00 93.81 103 ALA A C 1
ATOM 804 O O . ALA A 1 103 ? -1.681 -9.202 13.534 1.00 93.81 103 ALA A O 1
ATOM 805 N N . GLU A 1 104 ? -2.298 -8.893 15.655 1.00 95.12 104 GLU A N 1
ATOM 806 C CA . GLU A 1 104 ? -3.725 -9.135 15.461 1.00 95.12 104 GLU A CA 1
ATOM 807 C C . GLU A 1 104 ? -4.387 -8.097 14.546 1.00 95.12 104 GLU A C 1
ATOM 809 O O . GLU A 1 104 ? -5.213 -8.464 13.711 1.00 95.12 104 GLU A O 1
ATOM 814 N N . VAL A 1 105 ? -3.979 -6.829 14.639 1.00 94.69 105 VAL A N 1
ATOM 815 C CA . VAL A 1 105 ? -4.479 -5.744 13.786 1.00 94.69 105 VAL A CA 1
ATOM 816 C C . VAL A 1 105 ? -3.943 -5.909 12.370 1.00 94.69 105 VAL A C 1
ATOM 818 O O . VAL A 1 105 ? -4.725 -5.920 11.421 1.00 94.69 105 VAL A O 1
ATOM 821 N N . LEU A 1 106 ? -2.632 -6.117 12.218 1.00 93.25 106 LEU A N 1
ATOM 822 C CA . LEU A 1 106 ? -2.011 -6.371 10.916 1.00 93.25 106 LEU A CA 1
ATOM 823 C C . LEU A 1 106 ? -2.622 -7.595 10.232 1.00 93.25 106 LEU A C 1
ATOM 825 O O . LEU A 1 106 ? -2.976 -7.522 9.059 1.00 93.25 106 LEU A O 1
ATOM 829 N N . ASN A 1 107 ? -2.804 -8.700 10.956 1.00 93.25 107 ASN A N 1
ATOM 830 C CA . ASN A 1 107 ? -3.399 -9.916 10.407 1.00 93.25 107 ASN A CA 1
ATOM 831 C C . ASN A 1 107 ? -4.858 -9.700 9.987 1.00 93.25 107 ASN A C 1
ATOM 833 O O . ASN A 1 107 ? -5.253 -10.163 8.917 1.00 93.25 107 ASN A O 1
ATOM 837 N N . ALA A 1 108 ? -5.650 -8.974 10.781 1.00 94.31 108 ALA A N 1
ATOM 838 C CA . ALA A 1 108 ? -7.028 -8.642 10.428 1.00 94.31 108 ALA A CA 1
ATOM 839 C C . ALA A 1 108 ? -7.103 -7.733 9.188 1.00 94.31 108 ALA A C 1
ATOM 841 O O . ALA A 1 108 ? -7.903 -7.996 8.288 1.00 94.31 108 ALA A O 1
ATOM 842 N N . LEU A 1 109 ? -6.244 -6.711 9.098 1.00 93.75 109 LEU A N 1
ATOM 843 C CA . LEU A 1 109 ? -6.137 -5.850 7.917 1.00 93.75 109 LEU A CA 1
ATOM 844 C C . LEU A 1 109 ? -5.738 -6.666 6.681 1.00 93.75 109 LEU A C 1
ATOM 846 O O . LEU A 1 109 ? -6.430 -6.614 5.667 1.00 93.75 109 LEU A O 1
ATOM 850 N N . LEU A 1 110 ? -4.674 -7.471 6.770 1.00 90.75 110 LEU A N 1
ATOM 851 C CA . LEU A 1 110 ? -4.200 -8.320 5.672 1.00 90.75 110 LEU A CA 1
ATOM 852 C C . LEU A 1 110 ? -5.283 -9.291 5.189 1.00 90.75 110 LEU A C 1
ATOM 854 O O . LEU A 1 110 ? -5.495 -9.422 3.983 1.00 90.75 110 LEU A O 1
ATOM 858 N N . ALA A 1 111 ? -5.994 -9.937 6.117 1.00 91.56 111 ALA A N 1
ATOM 859 C CA . ALA A 1 111 ? -7.078 -10.855 5.789 1.00 91.56 111 ALA A CA 1
ATOM 860 C C . ALA A 1 111 ? -8.223 -10.146 5.054 1.00 91.56 111 ALA A C 1
ATOM 862 O O . ALA A 1 111 ? -8.725 -10.672 4.063 1.00 91.56 111 ALA A O 1
ATOM 863 N N . ARG A 1 112 ? -8.615 -8.943 5.494 1.00 92.06 112 ARG A N 1
ATOM 864 C CA . ARG A 1 112 ? -9.706 -8.187 4.860 1.00 92.06 112 ARG A CA 1
ATOM 865 C C . ARG A 1 112 ? -9.319 -7.544 3.533 1.00 92.06 112 ARG A C 1
ATOM 867 O O . ARG A 1 112 ? -10.175 -7.430 2.665 1.00 92.06 112 ARG A O 1
ATOM 874 N N . PHE A 1 113 ? -8.062 -7.143 3.354 1.00 90.69 113 PHE A N 1
ATOM 875 C CA . PHE A 1 113 ? -7.576 -6.622 2.073 1.00 90.69 113 PHE A CA 1
ATOM 876 C C . PHE A 1 113 ? -7.330 -7.718 1.030 1.00 90.69 113 PHE A C 1
ATOM 878 O O . PHE A 1 113 ? -7.256 -7.422 -0.168 1.00 90.69 113 PHE A O 1
ATOM 885 N N . CYS A 1 114 ? -7.222 -8.982 1.451 1.00 86.94 114 CYS A N 1
ATOM 886 C CA . CYS A 1 114 ? -7.074 -10.106 0.537 1.00 86.94 114 CYS A CA 1
ATOM 887 C C . CYS A 1 114 ? -8.267 -10.170 -0.434 1.00 86.94 114 CYS A C 1
ATOM 889 O O . CYS A 1 114 ? -9.421 -10.235 -0.023 1.00 86.94 114 CYS A O 1
ATOM 891 N N . GLY A 1 115 ? -7.988 -10.124 -1.739 1.00 84.31 115 GLY A N 1
ATOM 892 C CA . GLY A 1 115 ? -9.013 -10.117 -2.789 1.00 84.31 115 GLY A CA 1
ATOM 893 C C . GLY A 1 115 ? -9.601 -8.741 -3.130 1.00 84.31 115 GLY A C 1
ATOM 894 O O . GLY A 1 115 ? -10.243 -8.621 -4.170 1.00 84.31 115 GLY A O 1
ATOM 895 N N . LEU A 1 116 ? -9.342 -7.701 -2.327 1.00 86.88 116 LEU A N 1
ATOM 896 C CA . LEU A 1 116 ? -9.735 -6.314 -2.632 1.00 86.88 116 LEU A CA 1
ATOM 897 C C . LEU A 1 116 ? -8.636 -5.542 -3.370 1.00 86.88 116 LEU A C 1
ATOM 899 O O . LEU A 1 116 ? -8.922 -4.623 -4.135 1.00 86.88 116 LEU A O 1
ATOM 903 N N . VAL A 1 117 ? -7.374 -5.921 -3.155 1.00 85.00 117 VAL A N 1
ATOM 904 C CA . VAL A 1 117 ? -6.231 -5.336 -3.862 1.00 85.00 117 VAL A CA 1
ATOM 905 C C . VAL A 1 117 ? -6.156 -5.908 -5.276 1.00 85.00 117 VAL A C 1
ATOM 907 O O . VAL A 1 117 ? -5.971 -7.112 -5.467 1.00 85.00 117 VAL A O 1
ATOM 910 N N . ARG A 1 118 ? -6.267 -5.035 -6.277 1.00 81.06 118 ARG A N 1
ATOM 911 C CA . ARG A 1 118 ? -6.159 -5.382 -7.697 1.00 81.06 118 ARG A CA 1
ATOM 912 C C . ARG A 1 118 ? -4.776 -5.025 -8.224 1.00 81.06 118 ARG A C 1
ATOM 914 O O . ARG A 1 118 ? -4.222 -3.983 -7.886 1.00 81.06 118 ARG A O 1
ATOM 921 N N . CYS A 1 119 ? -4.231 -5.882 -9.084 1.00 75.00 119 CYS A N 1
ATOM 922 C CA . CYS A 1 119 ? -3.045 -5.556 -9.869 1.00 75.00 119 CYS A CA 1
ATOM 923 C C . CYS A 1 119 ? -3.497 -4.868 -11.163 1.00 75.00 119 CYS A C 1
ATOM 925 O O . CYS A 1 119 ? -4.036 -5.521 -12.058 1.00 75.00 119 CYS A O 1
ATOM 927 N N . VAL A 1 120 ? -3.330 -3.551 -11.239 1.00 66.50 120 VAL A N 1
ATOM 928 C CA . VAL A 1 120 ? -3.689 -2.742 -12.405 1.00 66.50 120 VAL A CA 1
ATOM 929 C C . VAL A 1 120 ? -2.425 -2.533 -13.226 1.00 66.50 120 VAL A C 1
ATOM 931 O O . VAL A 1 120 ? -1.561 -1.753 -12.834 1.00 66.50 120 VAL A O 1
ATOM 934 N N . ALA A 1 121 ? -2.312 -3.257 -14.345 1.00 65.38 121 ALA A N 1
ATOM 935 C CA . ALA A 1 121 ? -1.172 -3.272 -15.271 1.00 65.38 121 ALA A CA 1
ATOM 936 C C . ALA A 1 121 ? 0.196 -3.555 -14.611 1.00 65.38 121 ALA A C 1
ATOM 938 O O . ALA A 1 121 ? 0.732 -4.653 -14.745 1.00 65.38 121 ALA A O 1
ATOM 939 N N . TYR A 1 122 ? 0.740 -2.576 -13.889 1.00 60.97 122 TYR A N 1
ATOM 940 C CA . TYR A 1 122 ? 2.083 -2.561 -13.317 1.00 60.97 122 TYR A CA 1
ATOM 941 C C . TYR A 1 122 ? 2.117 -2.219 -11.816 1.00 60.97 122 TYR A C 1
ATOM 943 O O . TYR A 1 122 ? 3.196 -2.121 -11.241 1.00 60.97 122 TYR A O 1
ATOM 951 N N . GLY A 1 123 ? 0.972 -2.043 -11.151 1.00 71.88 123 GLY A N 1
ATOM 952 C CA . GLY A 1 123 ? 0.919 -1.661 -9.736 1.00 71.88 123 GLY A CA 1
ATOM 953 C C . GLY A 1 123 ? -0.268 -2.257 -8.988 1.00 71.88 123 GLY A C 1
ATOM 954 O O . GLY A 1 123 ? -1.237 -2.709 -9.591 1.00 71.88 123 GLY A O 1
ATOM 955 N N . ALA A 1 124 ? -0.184 -2.270 -7.658 1.00 81.69 124 ALA A N 1
ATOM 956 C CA . ALA A 1 124 ? -1.289 -2.666 -6.793 1.00 81.69 124 ALA A CA 1
ATOM 957 C C . ALA A 1 124 ? -2.131 -1.441 -6.418 1.00 81.69 124 ALA A C 1
ATOM 959 O O . ALA A 1 124 ? -1.573 -0.405 -6.052 1.00 81.69 124 ALA A O 1
ATOM 960 N N . ALA A 1 125 ? -3.451 -1.586 -6.470 1.00 87.06 125 ALA A N 1
ATOM 961 C CA . ALA A 1 125 ? -4.408 -0.558 -6.086 1.00 87.06 125 ALA A CA 1
ATOM 962 C C . ALA A 1 125 ? -5.585 -1.166 -5.308 1.00 87.06 125 ALA A C 1
ATOM 964 O O . ALA A 1 125 ? -5.976 -2.312 -5.543 1.00 87.06 125 ALA A O 1
ATOM 965 N N . VAL A 1 126 ? -6.150 -0.397 -4.383 1.00 89.94 126 VAL A N 1
ATOM 966 C CA . VAL A 1 126 ? -7.393 -0.692 -3.664 1.00 89.94 126 VAL A CA 1
ATOM 967 C C . VAL A 1 126 ? -8.373 0.453 -3.889 1.00 89.94 126 VAL A C 1
ATOM 969 O O . VAL A 1 126 ? -7.974 1.610 -3.901 1.00 89.94 126 VAL A O 1
ATOM 972 N N . GLU A 1 127 ? -9.651 0.153 -4.085 1.00 91.31 127 GLU A N 1
ATOM 973 C CA . GLU A 1 127 ? -10.687 1.185 -4.184 1.00 91.31 127 GLU A CA 1
ATOM 974 C C . GLU A 1 127 ? -10.819 1.947 -2.856 1.00 91.31 127 GLU A C 1
ATOM 976 O O . GLU A 1 127 ? -10.811 1.328 -1.786 1.00 91.31 127 GLU A O 1
ATOM 981 N N . ARG A 1 128 ? -10.990 3.275 -2.904 1.00 91.06 128 ARG A N 1
ATOM 982 C CA . ARG A 1 128 ? -11.102 4.100 -1.692 1.00 91.06 128 ARG A CA 1
ATOM 983 C C . ARG A 1 128 ? -12.243 3.652 -0.774 1.00 91.06 128 ARG A C 1
ATOM 985 O O . ARG A 1 128 ? -12.024 3.498 0.423 1.00 91.06 128 ARG A O 1
ATOM 992 N N . GLY A 1 129 ? -13.434 3.379 -1.312 1.00 92.38 129 GLY A N 1
ATOM 993 C CA . GLY A 1 129 ? -14.575 2.931 -0.502 1.00 92.38 129 GLY A CA 1
ATOM 994 C C . GLY A 1 129 ? -14.305 1.612 0.230 1.00 92.38 129 GLY A C 1
ATOM 995 O O . GLY A 1 129 ? -14.608 1.470 1.417 1.00 92.38 129 GLY A O 1
ATOM 996 N N . ALA A 1 130 ? -13.659 0.664 -0.454 1.00 92.62 130 ALA A N 1
ATOM 997 C CA . ALA A 1 130 ? -13.246 -0.606 0.133 1.00 92.62 130 ALA A CA 1
ATOM 998 C C . ALA A 1 130 ? -12.191 -0.409 1.233 1.00 92.62 130 ALA A C 1
ATOM 1000 O O . ALA A 1 130 ? -12.271 -1.040 2.287 1.00 92.62 130 ALA A O 1
ATOM 1001 N N . PHE A 1 131 ? -11.235 0.495 1.013 1.00 94.88 131 PHE A N 1
ATOM 1002 C CA . PHE A 1 131 ? -10.235 0.856 2.010 1.00 94.88 131 PHE A CA 1
ATOM 1003 C C . PHE A 1 131 ? -10.857 1.434 3.284 1.00 94.88 131 PHE A C 1
ATOM 1005 O O . PHE A 1 131 ? -10.565 0.927 4.368 1.00 94.88 131 PHE A O 1
ATOM 1012 N N . GLU A 1 132 ? -11.755 2.414 3.166 1.00 94.88 132 GLU A N 1
ATOM 1013 C CA . GLU A 1 132 ? -12.426 3.000 4.333 1.00 94.88 132 GLU A CA 1
ATOM 1014 C C . GLU A 1 132 ? -13.263 1.960 5.085 1.00 94.88 132 GLU A C 1
ATOM 1016 O O . GLU A 1 132 ? -13.203 1.869 6.311 1.00 94.88 132 GLU A O 1
ATOM 1021 N N . SER A 1 133 ? -13.989 1.107 4.355 1.00 94.88 133 SER A N 1
ATOM 1022 C CA . SER A 1 133 ? -14.782 0.030 4.953 1.00 94.88 133 SER A CA 1
ATOM 1023 C C . SER A 1 133 ? -13.924 -0.951 5.762 1.00 94.88 133 SER A C 1
ATOM 1025 O O . SER A 1 133 ? -14.304 -1.348 6.867 1.00 94.88 133 SER A O 1
ATOM 1027 N N . VAL A 1 134 ? -12.749 -1.330 5.246 1.00 95.50 134 VAL A N 1
ATOM 1028 C CA . VAL A 1 134 ? -11.810 -2.208 5.960 1.00 95.50 134 VAL A CA 1
ATOM 1029 C C . VAL A 1 134 ? -11.189 -1.498 7.159 1.00 95.50 134 VAL A C 1
ATOM 1031 O O . VAL A 1 134 ? -11.140 -2.094 8.236 1.00 95.50 134 VAL A O 1
ATOM 1034 N N . ALA A 1 135 ? -10.749 -0.248 6.996 1.00 94.81 135 ALA A N 1
ATOM 1035 C CA . ALA A 1 135 ? -10.138 0.531 8.068 1.00 94.81 135 ALA A CA 1
ATOM 1036 C C . ALA A 1 135 ? -11.100 0.669 9.254 1.00 94.81 135 ALA A C 1
ATOM 1038 O O . ALA A 1 135 ? -10.763 0.239 10.355 1.00 94.81 135 ALA A O 1
ATOM 1039 N N . VAL A 1 136 ? -12.331 1.131 9.017 1.00 94.81 136 VAL A N 1
ATOM 1040 C CA . VAL A 1 136 ? -13.357 1.236 10.066 1.00 94.81 136 VAL A CA 1
ATOM 1041 C C . VAL A 1 136 ? -13.722 -0.137 10.634 1.00 94.81 136 VAL A C 1
ATOM 1043 O O . VAL A 1 136 ? -13.884 -0.288 11.843 1.00 94.81 136 VAL A O 1
ATOM 1046 N N . GLY A 1 137 ? -13.814 -1.167 9.791 1.00 94.81 137 GLY A N 1
ATOM 1047 C CA . GLY A 1 137 ? -14.178 -2.515 10.224 1.00 94.81 137 GLY A CA 1
ATOM 1048 C C . GLY A 1 137 ? -13.152 -3.203 11.134 1.00 94.81 137 GLY A C 1
ATOM 1049 O O . GLY A 1 137 ? -13.532 -4.109 11.873 1.00 94.81 137 GLY A O 1
ATOM 1050 N N . VAL A 1 138 ? -11.873 -2.815 11.079 1.00 94.69 138 VAL A N 1
ATOM 1051 C CA . VAL A 1 138 ? -10.794 -3.408 11.899 1.00 94.69 138 VAL A CA 1
ATOM 1052 C C . VAL A 1 138 ? -10.353 -2.476 13.026 1.00 94.69 138 VAL A C 1
ATOM 1054 O O . VAL A 1 138 ? -10.098 -2.929 14.141 1.00 94.69 138 VAL A O 1
ATOM 1057 N N . LEU A 1 139 ? -10.248 -1.179 12.743 1.00 93.38 139 LEU A N 1
ATOM 1058 C CA . LEU A 1 139 ? -9.696 -0.173 13.649 1.00 93.38 139 LEU A CA 1
ATOM 1059 C C . LEU A 1 139 ? -10.784 0.684 14.312 1.00 93.38 139 LEU A C 1
ATOM 1061 O O . LEU A 1 139 ? -10.488 1.427 15.243 1.00 93.38 139 LEU A O 1
ATOM 1065 N N . GLY A 1 140 ? -12.048 0.552 13.917 1.00 89.50 140 GLY A N 1
ATOM 1066 C CA . GLY A 1 140 ? -13.103 1.444 14.393 1.00 89.50 140 GLY A CA 1
ATOM 1067 C C . GLY A 1 140 ? -12.958 2.860 13.817 1.00 89.50 140 GLY A C 1
ATOM 1068 O O . GLY A 1 140 ? -12.224 3.056 12.849 1.00 89.50 140 GLY A O 1
ATOM 1069 N N . PRO A 1 141 ? -13.688 3.849 14.356 1.00 85.50 141 PRO A N 1
ATOM 1070 C C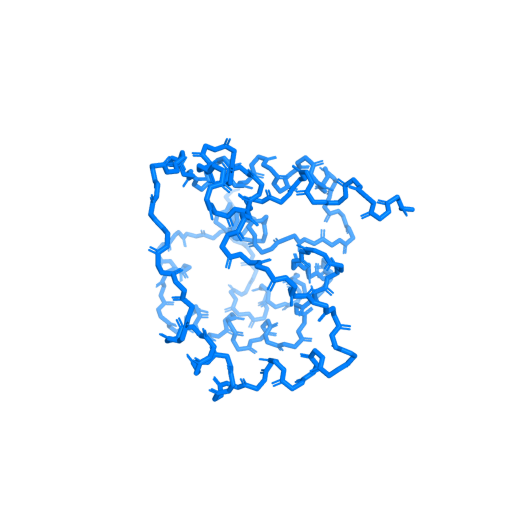A . PRO A 1 141 ? -13.552 5.235 13.919 1.00 85.50 141 PRO A CA 1
ATOM 1071 C C . PRO A 1 141 ? -12.142 5.765 14.216 1.00 85.50 141 PRO A C 1
ATOM 1073 O O . PRO A 1 141 ? -11.525 5.370 15.207 1.00 85.50 141 PRO A O 1
ATOM 1076 N N . ALA A 1 142 ? -11.650 6.664 13.360 1.00 77.44 142 ALA A N 1
ATOM 1077 C CA . ALA A 1 142 ? -10.386 7.354 13.592 1.00 77.44 142 ALA A CA 1
ATOM 1078 C C . ALA A 1 142 ? -10.454 8.166 14.894 1.00 77.44 142 ALA A C 1
ATOM 1080 O O . ALA A 1 142 ? -11.486 8.771 15.201 1.00 77.44 142 ALA A O 1
ATOM 1081 N N . GLU A 1 143 ? -9.356 8.173 15.644 1.00 70.75 143 GLU A N 1
ATOM 1082 C CA . GLU A 1 143 ? -9.194 9.055 16.797 1.00 70.75 143 GLU A CA 1
ATOM 1083 C C . GLU A 1 143 ? -8.954 10.462 16.230 1.00 70.75 143 GLU A C 1
ATOM 1085 O O . GLU A 1 143 ? -7.902 10.746 15.665 1.00 70.75 143 GLU A O 1
ATOM 1090 N N . LEU A 1 144 ? -9.994 11.300 16.247 1.00 57.09 144 LEU A N 1
ATOM 1091 C CA . LEU A 1 144 ? -9.853 12.729 15.976 1.00 57.09 144 LEU A CA 1
ATOM 1092 C C . LEU A 1 144 ? -9.138 13.334 17.188 1.00 57.09 144 LEU A C 1
ATOM 1094 O O . LEU A 1 144 ? -9.732 13.367 18.267 1.00 57.09 144 LEU A O 1
ATOM 1098 N N . ASP A 1 145 ? -7.889 13.759 17.004 1.00 50.06 145 ASP A N 1
ATOM 1099 C CA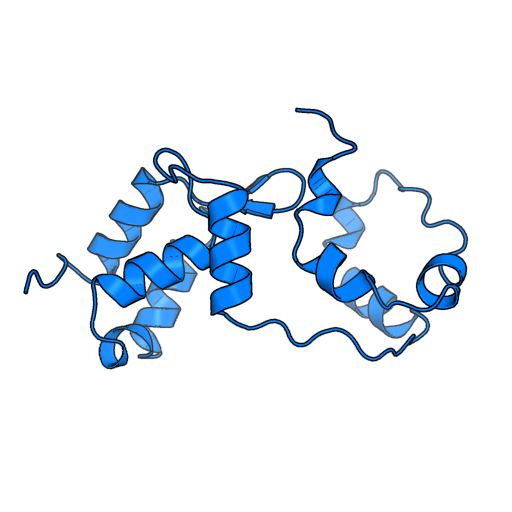 . ASP A 1 145 ? -7.245 14.731 17.901 1.00 50.06 145 ASP A CA 1
ATOM 1100 C C . ASP A 1 145 ? -8.003 16.071 17.876 1.00 50.06 145 ASP A C 1
ATOM 1102 O O . ASP A 1 145 ? -8.407 16.516 16.770 1.00 50.06 145 ASP A O 1
#

Radius of gyration: 18.43 Å; chains: 1; bounding box: 40×39×44 Å